Protein AF-A0A962CEF4-F1 (afdb_monomer_lite)

Structure (mmCIF, N/CA/C/O backbone):
data_AF-A0A962CEF4-F1
#
_entry.id   AF-A0A962CEF4-F1
#
loop_
_atom_site.group_PDB
_atom_site.id
_atom_site.type_symbol
_atom_site.label_atom_id
_atom_site.label_alt_id
_atom_site.label_comp_id
_atom_site.label_asym_id
_atom_site.label_entity_id
_atom_site.label_seq_id
_atom_site.pdbx_PDB_ins_code
_atom_site.Cartn_x
_atom_site.Cartn_y
_atom_site.Cartn_z
_atom_site.occupancy
_atom_site.B_iso_or_equiv
_atom_site.auth_seq_id
_atom_site.auth_comp_id
_atom_site.auth_asym_id
_atom_site.auth_atom_id
_atom_site.pdbx_PDB_model_num
ATOM 1 N N . ARG A 1 1 ? 5.583 4.886 -10.669 1.00 64.50 1 ARG A N 1
ATOM 2 C CA . ARG A 1 1 ? 4.126 4.753 -10.956 1.00 64.50 1 ARG A CA 1
ATOM 3 C C . ARG A 1 1 ? 3.766 3.413 -11.608 1.00 64.50 1 ARG A C 1
ATOM 5 O O . ARG A 1 1 ? 2.931 2.737 -11.034 1.00 64.50 1 ARG A O 1
ATOM 12 N N . ARG A 1 2 ? 4.417 2.994 -12.710 1.00 78.69 2 ARG A N 1
ATOM 13 C CA . ARG A 1 2 ? 4.101 1.737 -13.436 1.00 78.69 2 ARG A CA 1
ATOM 14 C C . ARG A 1 2 ? 4.094 0.462 -12.578 1.00 78.69 2 ARG A C 1
ATOM 16 O O . ARG A 1 2 ? 3.252 -0.397 -12.788 1.00 78.69 2 ARG A O 1
ATOM 23 N N . PHE A 1 3 ? 4.994 0.364 -11.599 1.00 81.50 3 PHE A N 1
ATOM 24 C CA . PHE A 1 3 ? 5.060 -0.798 -10.710 1.00 81.50 3 PHE A CA 1
ATOM 25 C C . PHE A 1 3 ? 3.794 -0.959 -9.853 1.00 81.50 3 PHE A C 1
ATOM 27 O O . PHE A 1 3 ? 3.167 -2.008 -9.867 1.00 81.50 3 PHE A O 1
ATOM 34 N N . LEU A 1 4 ? 3.373 0.101 -9.155 1.00 82.75 4 LEU A N 1
ATOM 35 C CA . LEU A 1 4 ? 2.197 0.072 -8.275 1.00 82.75 4 LEU A CA 1
ATOM 36 C C . LEU A 1 4 ? 0.873 -0.109 -9.025 1.00 82.75 4 LEU A C 1
ATOM 38 O O . LEU A 1 4 ? -0.082 -0.608 -8.448 1.00 82.75 4 LEU A O 1
ATOM 42 N N . SER A 1 5 ? 0.807 0.293 -10.295 1.00 83.25 5 SER A N 1
ATOM 43 C CA . SER A 1 5 ? -0.381 0.088 -11.129 1.00 83.25 5 SER A CA 1
ATOM 44 C C . SER A 1 5 ? -0.517 -1.340 -11.663 1.00 83.25 5 SER A C 1
ATOM 46 O O . SER A 1 5 ? -1.558 -1.678 -12.220 1.00 83.25 5 SER A O 1
ATOM 48 N N . ASP A 1 6 ? 0.519 -2.172 -11.535 1.00 85.31 6 ASP A N 1
ATOM 49 C CA . ASP A 1 6 ? 0.477 -3.561 -11.983 1.00 85.31 6 ASP A CA 1
ATOM 50 C C . ASP A 1 6 ? -0.442 -4.395 -11.081 1.00 85.31 6 ASP A C 1
ATOM 52 O O . ASP A 1 6 ? -0.080 -4.752 -9.959 1.00 85.31 6 ASP A O 1
ATOM 56 N N . ARG A 1 7 ? -1.629 -4.731 -11.594 1.00 84.56 7 ARG A N 1
ATOM 57 C CA . ARG A 1 7 ? -2.673 -5.468 -10.866 1.00 84.56 7 ARG A CA 1
ATOM 58 C C . ARG A 1 7 ? -2.343 -6.931 -10.618 1.00 84.56 7 ARG A C 1
ATOM 60 O O . ARG A 1 7 ? -2.902 -7.514 -9.692 1.00 84.56 7 ARG A O 1
ATOM 67 N N . SER A 1 8 ? -1.419 -7.515 -11.380 1.00 81.56 8 SER A N 1
ATOM 68 C CA . SER A 1 8 ? -0.958 -8.878 -11.098 1.00 81.56 8 SER A CA 1
ATOM 69 C C . SER A 1 8 ? -0.223 -8.947 -9.752 1.00 81.56 8 SER A C 1
ATOM 71 O O . SER A 1 8 ? -0.318 -9.945 -9.039 1.00 81.56 8 SER A O 1
ATOM 73 N N . ARG A 1 9 ? 0.423 -7.839 -9.357 1.00 84.75 9 ARG A N 1
ATOM 74 C CA . ARG A 1 9 ? 1.269 -7.732 -8.159 1.00 84.75 9 ARG A CA 1
ATOM 75 C C . ARG A 1 9 ? 0.658 -6.889 -7.040 1.00 84.75 9 ARG A C 1
ATOM 77 O O . ARG A 1 9 ? 0.866 -7.197 -5.874 1.00 84.75 9 ARG A O 1
ATOM 84 N N . ASN A 1 10 ? -0.060 -5.826 -7.395 1.00 89.75 10 ASN A N 1
ATOM 85 C CA . ASN A 1 10 ? -0.567 -4.807 -6.481 1.00 89.75 10 ASN A CA 1
ATOM 86 C C . ASN A 1 10 ? -2.074 -4.616 -6.704 1.00 89.75 10 ASN A C 1
ATOM 88 O O . ASN A 1 10 ? -2.517 -3.899 -7.613 1.00 89.75 10 ASN A O 1
ATOM 92 N N . ARG A 1 11 ? -2.882 -5.294 -5.888 1.00 89.62 11 ARG A N 1
ATOM 93 C CA . ARG A 1 11 ? -4.344 -5.288 -6.020 1.00 89.62 11 ARG A CA 1
ATOM 94 C C . ARG A 1 11 ? -5.043 -5.426 -4.680 1.00 89.62 11 ARG A C 1
ATOM 96 O O . ARG A 1 11 ? -4.550 -6.079 -3.766 1.00 89.62 11 ARG A O 1
ATOM 103 N N . PHE A 1 12 ? -6.235 -4.855 -4.612 1.00 89.69 12 PHE A N 1
ATOM 104 C CA . PHE A 1 12 ? -7.173 -5.146 -3.544 1.00 89.69 12 PHE A CA 1
ATOM 105 C C . PHE A 1 12 ? -7.911 -6.452 -3.853 1.00 89.69 12 PHE A C 1
ATOM 107 O O . PHE A 1 12 ? -8.444 -6.618 -4.948 1.00 89.69 12 PHE A O 1
ATOM 114 N N . ASP A 1 13 ? -7.906 -7.376 -2.901 1.00 88.38 13 ASP A N 1
ATOM 115 C CA . ASP A 1 13 ? -8.677 -8.617 -2.922 1.00 88.38 13 ASP A CA 1
ATOM 116 C C . ASP A 1 13 ? -9.978 -8.354 -2.173 1.00 88.38 13 ASP A C 1
ATOM 118 O O . ASP A 1 13 ? -10.002 -8.266 -0.943 1.00 88.38 13 ASP A O 1
ATOM 122 N N . THR A 1 14 ? -11.038 -8.130 -2.951 1.00 86.31 14 THR A N 1
ATOM 123 C CA . THR A 1 14 ? -12.379 -7.804 -2.458 1.00 86.31 14 THR A CA 1
ATOM 124 C C . THR A 1 14 ? -12.985 -8.942 -1.658 1.00 86.31 14 THR A C 1
ATOM 126 O O . THR A 1 14 ? -13.675 -8.676 -0.679 1.00 86.31 14 THR A O 1
ATOM 129 N N . ASP A 1 15 ? -12.689 -10.183 -2.038 1.00 85.62 15 ASP A N 1
ATOM 130 C CA . ASP A 1 15 ? -13.278 -11.376 -1.432 1.00 85.62 15 ASP A CA 1
ATOM 131 C C . ASP A 1 15 ? -12.740 -11.589 -0.015 1.00 85.62 15 ASP A C 1
ATOM 133 O O . ASP A 1 15 ? -13.460 -12.036 0.875 1.00 85.62 15 ASP A O 1
ATOM 137 N N . ARG A 1 16 ? -11.466 -11.241 0.210 1.00 85.31 16 ARG A N 1
ATOM 138 C CA . ARG A 1 16 ? -10.785 -11.396 1.507 1.00 85.31 16 ARG A CA 1
ATOM 139 C C . ARG A 1 16 ? -10.532 -10.078 2.242 1.00 85.31 16 ARG A C 1
ATOM 141 O O . ARG A 1 16 ? -9.910 -10.099 3.301 1.00 85.31 16 ARG A O 1
ATOM 148 N N . GLY A 1 17 ? -10.961 -8.942 1.688 1.00 88.06 17 GLY A N 1
ATOM 149 C CA . GLY A 1 17 ? -10.841 -7.619 2.312 1.00 88.06 17 GLY A CA 1
ATOM 150 C C . GLY A 1 17 ? -9.402 -7.173 2.595 1.00 88.06 17 GLY A C 1
ATOM 151 O O . GLY A 1 17 ? -9.145 -6.526 3.608 1.00 88.06 17 GLY A O 1
ATOM 152 N N . ARG A 1 18 ? -8.444 -7.537 1.736 1.00 89.62 18 ARG A N 1
ATOM 153 C CA . ARG A 1 18 ? -7.003 -7.343 1.990 1.00 89.62 18 ARG A CA 1
ATOM 154 C C . ARG A 1 18 ? -6.268 -6.773 0.786 1.00 89.62 18 ARG A C 1
ATOM 156 O O . ARG A 1 18 ? -6.648 -7.006 -0.361 1.00 89.62 18 ARG A O 1
ATOM 163 N N . LEU A 1 19 ? -5.178 -6.058 1.039 1.00 91.56 19 LEU A N 1
ATOM 164 C CA . LEU A 1 19 ? -4.329 -5.512 -0.012 1.00 91.56 19 LEU A CA 1
ATOM 165 C C . LEU A 1 19 ? -3.179 -6.478 -0.305 1.00 91.56 19 LEU A C 1
ATOM 167 O O . LEU A 1 19 ? -2.313 -6.679 0.544 1.00 91.56 19 LEU A O 1
ATOM 171 N N . LEU A 1 20 ? -3.159 -7.060 -1.506 1.00 90.00 20 LEU A N 1
ATOM 172 C CA . LEU A 1 20 ? -2.005 -7.810 -1.989 1.00 90.00 20 LEU A CA 1
ATOM 173 C C . LEU A 1 20 ? -1.008 -6.856 -2.621 1.00 90.00 20 LEU A C 1
ATOM 175 O O . LEU A 1 20 ? -1.353 -6.114 -3.543 1.00 90.00 20 LEU A O 1
ATOM 179 N N . ILE A 1 21 ? 0.224 -6.909 -2.133 1.00 88.75 21 ILE A N 1
ATOM 180 C CA . ILE A 1 21 ? 1.332 -6.078 -2.588 1.00 88.75 21 ILE A CA 1
ATOM 181 C C . ILE A 1 21 ? 2.529 -6.969 -2.897 1.00 88.75 21 ILE A C 1
ATOM 183 O O . ILE A 1 21 ? 2.716 -8.023 -2.289 1.00 88.75 21 ILE A O 1
ATOM 187 N N . SER A 1 22 ? 3.353 -6.551 -3.854 1.00 86.56 22 SER A N 1
ATOM 188 C CA . SER A 1 22 ? 4.583 -7.271 -4.175 1.00 86.56 22 SER A CA 1
ATOM 189 C C . SER A 1 22 ? 5.499 -7.415 -2.955 1.00 86.56 22 SER A C 1
ATOM 191 O O . SER A 1 22 ? 5.732 -6.452 -2.223 1.00 86.56 22 SER A O 1
ATOM 193 N N . ARG A 1 23 ? 6.111 -8.596 -2.806 1.00 84.50 23 ARG A N 1
ATOM 194 C CA . ARG A 1 23 ? 7.105 -8.896 -1.765 1.00 84.50 23 ARG A CA 1
ATOM 195 C C . ARG A 1 23 ? 8.356 -8.015 -1.825 1.00 84.50 23 ARG A C 1
ATOM 197 O O . ARG A 1 23 ? 9.122 -7.986 -0.877 1.00 84.50 23 ARG A O 1
ATOM 204 N N . ILE A 1 24 ? 8.555 -7.241 -2.894 1.00 79.81 24 ILE A N 1
ATOM 205 C CA . ILE A 1 24 ? 9.625 -6.235 -2.928 1.00 79.81 24 ILE A CA 1
ATOM 206 C C . ILE A 1 24 ? 9.497 -5.235 -1.767 1.00 79.81 24 ILE A C 1
ATOM 208 O O . ILE A 1 24 ? 10.498 -4.779 -1.234 1.00 79.81 24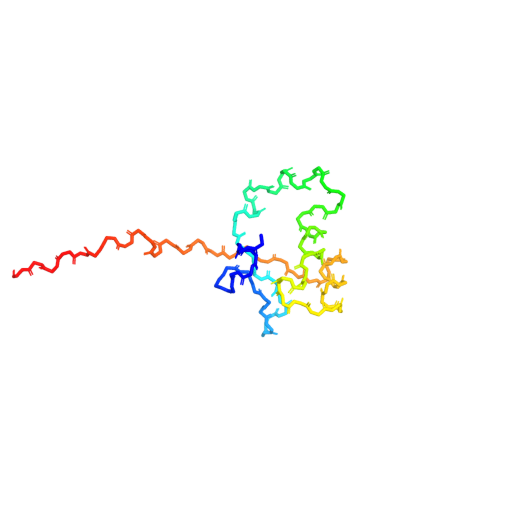 ILE A O 1
ATOM 212 N N . PHE A 1 25 ? 8.269 -4.928 -1.342 1.00 80.25 25 PHE A N 1
ATOM 213 C CA . PHE A 1 25 ? 8.024 -4.024 -0.221 1.00 80.25 25 PHE A CA 1
ATOM 214 C C . PHE A 1 25 ? 8.366 -4.644 1.138 1.00 80.25 25 PHE A C 1
ATOM 216 O O . PHE A 1 25 ? 8.600 -3.898 2.078 1.00 80.25 25 PHE A O 1
ATOM 223 N N . ASP A 1 26 ? 8.420 -5.974 1.228 1.00 75.44 26 ASP A N 1
ATOM 224 C CA . ASP A 1 26 ? 8.904 -6.695 2.409 1.00 75.44 26 ASP A CA 1
ATOM 225 C C . ASP A 1 26 ? 10.434 -6.580 2.505 1.00 75.44 26 ASP A C 1
ATOM 227 O O . ASP A 1 26 ? 10.980 -6.227 3.544 1.00 75.44 26 ASP A O 1
ATOM 231 N N . TRP A 1 27 ? 11.133 -6.743 1.376 1.00 73.38 27 TRP A N 1
ATOM 232 C CA . TRP A 1 27 ? 12.594 -6.608 1.307 1.00 73.38 27 TRP A CA 1
ATOM 233 C C . TRP A 1 27 ? 13.100 -5.192 1.577 1.00 73.38 27 TRP A C 1
ATOM 235 O O . TRP A 1 27 ? 14.172 -5.031 2.150 1.00 73.38 27 TRP A O 1
ATOM 245 N N . TYR A 1 28 ? 12.328 -4.177 1.188 1.00 73.31 28 TYR A N 1
ATOM 246 C CA . TYR A 1 28 ? 12.666 -2.774 1.431 1.00 73.31 28 TYR A CA 1
ATOM 247 C C . TYR A 1 28 ? 11.931 -2.178 2.632 1.00 73.31 28 TYR A C 1
ATOM 249 O O . TYR A 1 28 ? 11.961 -0.964 2.797 1.00 73.31 28 TYR A O 1
ATOM 257 N N . ALA A 1 29 ? 11.272 -2.983 3.474 1.00 71.31 29 ALA A N 1
ATOM 258 C CA . ALA A 1 29 ? 10.484 -2.469 4.596 1.00 71.31 29 ALA A CA 1
ATOM 259 C C . ALA A 1 29 ? 11.297 -1.515 5.495 1.00 71.31 29 ALA A C 1
ATOM 261 O O . ALA A 1 29 ? 10.796 -0.446 5.835 1.00 71.31 29 ALA A O 1
ATOM 262 N N . GLN A 1 30 ? 12.571 -1.837 5.756 1.00 69.44 30 GLN A N 1
ATOM 263 C CA . GLN A 1 30 ? 13.504 -0.981 6.504 1.00 69.44 30 GLN A CA 1
ATOM 264 C C . GLN A 1 30 ? 13.759 0.386 5.851 1.00 69.44 30 GLN A C 1
ATOM 266 O O . GLN A 1 30 ? 13.887 1.382 6.557 1.00 69.44 30 GLN A O 1
ATOM 271 N N . ASP A 1 31 ? 13.780 0.477 4.519 1.00 72.06 31 ASP A N 1
ATOM 272 C CA . ASP A 1 31 ? 13.945 1.764 3.827 1.00 72.06 31 ASP A CA 1
ATOM 273 C C . ASP A 1 31 ? 12.698 2.649 3.979 1.00 72.06 31 ASP A C 1
ATOM 275 O O . ASP A 1 31 ? 12.775 3.877 3.904 1.00 72.06 31 ASP A O 1
ATOM 279 N N . PHE A 1 32 ? 11.536 2.036 4.225 1.00 70.25 32 PHE A N 1
ATOM 280 C CA . PHE A 1 32 ? 10.302 2.759 4.514 1.00 70.25 32 PHE A CA 1
ATOM 281 C C . PHE A 1 32 ? 10.177 3.171 5.982 1.00 70.25 32 PHE A C 1
ATOM 283 O O . PHE A 1 32 ? 9.356 4.043 6.256 1.00 70.25 32 PHE A O 1
ATOM 290 N N . ASP A 1 33 ? 10.983 2.644 6.909 1.00 66.31 33 ASP A N 1
ATOM 291 C CA . ASP A 1 33 ? 10.967 3.085 8.314 1.00 66.31 33 ASP A CA 1
ATOM 292 C C . ASP A 1 33 ? 11.402 4.556 8.462 1.00 66.31 33 ASP A C 1
ATOM 294 O O . ASP A 1 33 ? 10.984 5.244 9.393 1.00 66.31 33 ASP A O 1
ATOM 298 N N . ALA A 1 34 ? 12.160 5.086 7.493 1.00 65.12 34 ALA A N 1
ATOM 299 C CA . ALA A 1 34 ? 12.486 6.511 7.397 1.00 65.12 34 ALA A CA 1
ATOM 300 C C . ALA A 1 34 ? 11.285 7.395 6.986 1.00 65.12 34 ALA A C 1
ATOM 302 O O . ALA A 1 34 ? 11.345 8.623 7.097 1.00 65.12 34 ALA A O 1
ATOM 303 N N . HIS A 1 35 ? 10.182 6.802 6.517 1.00 63.78 35 HIS A N 1
ATOM 304 C CA . HIS A 1 35 ? 8.926 7.500 6.265 1.00 63.78 35 HIS A CA 1
ATOM 305 C C . HIS A 1 35 ? 7.998 7.393 7.478 1.00 63.78 35 HIS A C 1
ATOM 307 O O . HIS A 1 35 ? 7.681 6.302 7.943 1.00 63.78 35 HIS A O 1
ATOM 313 N N . ALA A 1 36 ? 7.481 8.533 7.950 1.00 68.62 36 ALA A N 1
ATOM 314 C CA . ALA A 1 36 ? 6.479 8.568 9.011 1.00 68.62 36 ALA A CA 1
ATOM 315 C C . ALA A 1 36 ? 5.246 7.724 8.618 1.00 68.62 36 ALA A C 1
ATOM 317 O O . ALA A 1 36 ? 4.467 8.107 7.744 1.00 68.62 36 ALA A O 1
ATOM 318 N N . GLY A 1 37 ? 5.093 6.556 9.251 1.00 71.81 37 GLY A N 1
ATOM 319 C CA . GLY A 1 37 ? 4.021 5.592 8.972 1.00 71.81 37 GLY A CA 1
ATOM 320 C C . GLY A 1 37 ? 4.371 4.459 7.989 1.00 71.81 37 GLY A C 1
ATOM 321 O O . GLY A 1 37 ? 3.474 3.702 7.601 1.00 71.81 37 GLY A O 1
ATOM 322 N N . GLY A 1 38 ? 5.642 4.311 7.603 1.00 84.50 38 GLY A N 1
ATOM 323 C CA . GLY A 1 38 ? 6.173 3.124 6.928 1.00 84.50 38 GLY A CA 1
ATOM 324 C C . GLY A 1 38 ? 5.584 2.834 5.543 1.00 84.50 38 GLY A C 1
ATOM 325 O O . GLY A 1 38 ? 4.986 3.688 4.877 1.00 84.50 38 GLY A O 1
ATOM 326 N N . VAL A 1 39 ? 5.697 1.568 5.123 1.00 84.62 39 VAL A N 1
ATOM 327 C CA . VAL A 1 39 ? 5.114 1.045 3.869 1.00 84.62 39 VAL A CA 1
ATOM 328 C C . VAL A 1 39 ? 3.617 1.358 3.781 1.00 84.62 39 VAL A C 1
ATOM 330 O O . VAL A 1 39 ? 3.098 1.705 2.721 1.00 84.62 39 VAL A O 1
ATOM 333 N N . ARG A 1 40 ? 2.908 1.279 4.909 1.00 88.75 40 ARG A N 1
ATOM 334 C CA . ARG A 1 40 ? 1.462 1.498 4.988 1.00 88.75 40 ARG A CA 1
ATOM 335 C C . ARG A 1 40 ? 1.071 2.924 4.599 1.00 88.75 40 ARG A C 1
ATOM 337 O O . ARG A 1 40 ? 0.204 3.097 3.742 1.00 88.75 40 ARG A O 1
ATOM 344 N N . ALA A 1 41 ? 1.723 3.934 5.176 1.00 87.50 41 ALA A N 1
ATOM 345 C CA . ALA A 1 41 ? 1.471 5.331 4.825 1.00 87.50 41 ALA A CA 1
ATOM 346 C C . ALA A 1 41 ? 1.825 5.612 3.360 1.00 87.50 41 ALA A C 1
ATOM 348 O O . ALA A 1 41 ? 1.031 6.225 2.643 1.00 87.50 41 ALA A O 1
ATOM 349 N N . PHE A 1 42 ? 2.954 5.073 2.887 1.00 88.50 42 PHE A N 1
ATOM 350 C CA . PHE A 1 42 ? 3.366 5.196 1.492 1.00 88.50 42 PHE A CA 1
ATOM 351 C C . PHE A 1 42 ? 2.313 4.645 0.517 1.00 88.50 42 PHE A C 1
ATOM 353 O O . PHE A 1 42 ? 2.006 5.295 -0.490 1.00 88.50 42 PHE A O 1
ATOM 360 N N . LEU A 1 43 ? 1.760 3.461 0.800 1.00 89.75 43 LEU A N 1
ATOM 361 C CA . LEU A 1 43 ? 0.727 2.837 -0.028 1.00 89.75 43 LEU A CA 1
ATOM 362 C C . LEU A 1 43 ? -0.596 3.611 0.043 1.00 89.75 43 LEU A C 1
ATOM 364 O O . LEU A 1 43 ? -1.230 3.793 -0.995 1.00 89.75 43 LEU A O 1
ATOM 368 N N . ALA A 1 44 ? -0.980 4.123 1.216 1.00 91.00 44 ALA A N 1
ATOM 369 C CA . ALA A 1 44 ? -2.181 4.946 1.380 1.00 91.00 44 ALA A CA 1
ATOM 370 C C . ALA A 1 44 ? -2.113 6.248 0.564 1.00 91.00 44 ALA A C 1
ATOM 372 O O . ALA A 1 44 ? -3.069 6.584 -0.132 1.00 91.00 44 ALA A O 1
ATOM 373 N N . ASP A 1 45 ? -0.961 6.923 0.529 1.00 90.44 45 ASP A N 1
ATOM 374 C CA . ASP A 1 45 ? -0.749 8.100 -0.335 1.00 90.44 45 ASP A CA 1
ATOM 375 C C . ASP A 1 45 ? -0.857 7.775 -1.830 1.00 90.44 45 ASP A C 1
ATOM 377 O O . ASP A 1 45 ? -1.097 8.644 -2.670 1.00 90.44 45 ASP A O 1
ATOM 381 N N . ARG A 1 46 ? -0.660 6.503 -2.186 1.00 89.94 46 ARG A N 1
ATOM 382 C CA . ARG A 1 46 ? -0.690 5.995 -3.562 1.00 89.94 46 ARG A CA 1
ATOM 383 C C . ARG A 1 46 ? -1.939 5.150 -3.827 1.00 89.94 46 ARG A C 1
ATOM 385 O O . ARG A 1 46 ? -2.003 4.472 -4.854 1.00 89.94 46 ARG A O 1
ATOM 392 N N . ALA A 1 47 ? -2.948 5.255 -2.959 1.00 90.12 47 ALA A N 1
ATOM 393 C CA . ALA A 1 47 ? -4.211 4.525 -3.016 1.00 90.12 47 ALA A CA 1
ATOM 394 C C . ALA A 1 47 ? -4.893 4.615 -4.388 1.00 90.12 47 ALA A C 1
ATOM 396 O O . ALA A 1 47 ? -5.294 3.595 -4.940 1.00 90.12 47 ALA A O 1
ATOM 397 N N . ALA A 1 48 ? -4.917 5.800 -5.004 1.00 88.06 48 ALA A N 1
ATOM 398 C CA . ALA A 1 48 ? -5.503 5.984 -6.332 1.00 88.06 48 ALA A CA 1
ATOM 399 C C . ALA A 1 48 ? -4.806 5.131 -7.411 1.00 88.06 48 ALA A C 1
ATOM 401 O O . ALA A 1 48 ? -5.459 4.520 -8.254 1.00 88.06 48 ALA A O 1
ATOM 402 N N . VAL A 1 49 ? -3.473 5.021 -7.361 1.00 88.00 49 VAL A N 1
ATOM 403 C CA . VAL A 1 49 ? -2.710 4.157 -8.282 1.00 88.00 49 VAL A CA 1
ATOM 404 C C . VAL A 1 49 ? -2.989 2.683 -7.983 1.00 88.00 49 VAL A C 1
ATOM 406 O O . VAL A 1 49 ? -3.092 1.876 -8.904 1.00 88.00 49 VAL A O 1
ATOM 409 N N . LEU A 1 50 ? -3.197 2.351 -6.708 1.00 87.31 50 LEU A N 1
ATOM 410 C CA . LEU A 1 50 ? -3.639 1.038 -6.241 1.00 87.31 50 LEU A CA 1
ATOM 411 C C . LEU A 1 50 ? -5.136 0.781 -6.470 1.00 87.31 50 LEU A C 1
ATOM 413 O O . LEU A 1 50 ? -5.596 -0.319 -6.177 1.00 87.31 50 LEU A O 1
ATOM 417 N N . GLY A 1 51 ? -5.877 1.701 -7.096 1.00 87.31 51 GLY A N 1
ATOM 418 C CA . GLY A 1 51 ? -7.301 1.509 -7.396 1.00 87.31 51 GLY A CA 1
ATOM 419 C C . GLY A 1 51 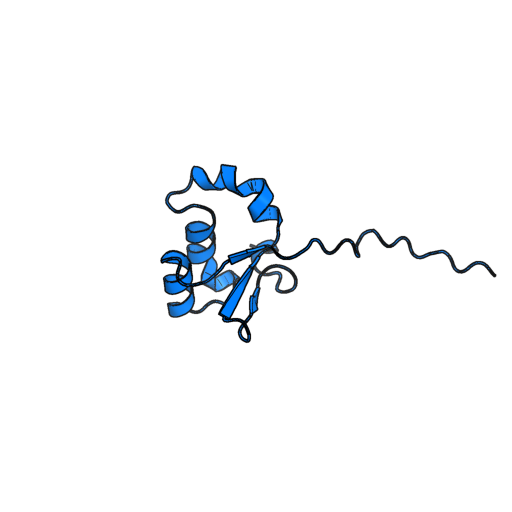? -8.172 1.419 -6.144 1.00 87.31 51 GLY A C 1
ATOM 420 O O . GLY A 1 51 ? -9.255 0.846 -6.192 1.00 87.31 51 GLY A O 1
ATOM 421 N N . LEU A 1 52 ? -7.677 1.945 -5.025 1.00 89.81 52 LEU A N 1
ATOM 422 C CA . LEU A 1 52 ? -8.418 2.078 -3.783 1.00 89.81 52 LEU A CA 1
ATOM 423 C C . LEU A 1 52 ? -9.183 3.402 -3.804 1.00 89.81 52 LEU A C 1
ATOM 425 O O . LEU A 1 52 ? -8.641 4.437 -4.202 1.00 89.81 52 LEU A O 1
ATOM 429 N N . ASP A 1 53 ? -10.431 3.363 -3.352 1.00 91.56 53 ASP A N 1
ATOM 430 C CA . ASP A 1 53 ? -11.198 4.566 -3.044 1.00 91.56 53 ASP A CA 1
ATOM 431 C C . ASP A 1 53 ? -10.685 5.248 -1.760 1.00 91.56 53 ASP A C 1
ATOM 433 O O . ASP A 1 53 ? -9.822 4.731 -1.041 1.00 91.56 53 ASP A O 1
ATOM 437 N N . ALA A 1 54 ? -11.220 6.436 -1.472 1.00 90.44 54 ALA A N 1
ATOM 438 C CA . ALA A 1 54 ? -10.817 7.226 -0.314 1.00 90.44 54 ALA A CA 1
ATOM 439 C C . ALA A 1 54 ? -11.079 6.507 1.024 1.00 90.44 54 ALA A C 1
ATOM 441 O O . ALA A 1 54 ? -10.267 6.623 1.939 1.00 90.44 54 ALA A O 1
ATOM 442 N N . GLY A 1 55 ? -12.164 5.731 1.135 1.00 92.56 55 GLY A N 1
ATOM 443 C CA . GLY A 1 55 ? -12.482 4.983 2.354 1.00 92.56 55 GLY A CA 1
ATOM 444 C C . GLY A 1 55 ? -11.457 3.883 2.619 1.00 92.56 55 GLY A C 1
ATOM 445 O O . GLY A 1 55 ? -10.896 3.788 3.710 1.00 92.56 55 GLY A O 1
ATOM 446 N N . ARG A 1 56 ? -11.116 3.115 1.583 1.00 92.12 56 ARG A N 1
ATOM 447 C CA . ARG A 1 56 ? -10.072 2.083 1.636 1.00 92.12 56 ARG A CA 1
ATOM 448 C C . ARG A 1 56 ? -8.684 2.660 1.901 1.00 92.12 56 ARG A C 1
ATOM 450 O O . ARG A 1 56 ? -7.885 2.024 2.585 1.00 92.12 56 ARG A O 1
ATOM 457 N N . ALA A 1 57 ? -8.389 3.858 1.398 1.00 91.88 57 ALA A N 1
ATOM 458 C CA . ALA A 1 57 ? -7.139 4.555 1.700 1.00 91.88 57 ALA A CA 1
ATOM 459 C C . ALA A 1 57 ? -7.015 4.889 3.197 1.00 91.88 57 ALA A C 1
ATOM 461 O O . ALA A 1 57 ? -5.943 4.713 3.779 1.00 91.88 57 ALA A O 1
ATOM 462 N N . VAL A 1 58 ? -8.114 5.320 3.829 1.00 92.38 58 VAL A N 1
ATOM 463 C CA . VAL A 1 58 ? -8.172 5.584 5.276 1.00 92.38 58 VAL A CA 1
ATOM 464 C C . VAL A 1 58 ? -8.014 4.289 6.072 1.00 92.38 58 VAL A C 1
ATOM 466 O O . VAL A 1 58 ? -7.147 4.225 6.939 1.00 92.38 58 VAL A O 1
ATOM 469 N N . GLN A 1 59 ? -8.750 3.231 5.719 1.00 92.19 59 GLN A N 1
ATOM 470 C CA . GLN A 1 59 ? -8.613 1.912 6.356 1.00 92.19 59 GLN A CA 1
ATOM 471 C C . GLN A 1 59 ? -7.176 1.384 6.271 1.00 92.19 59 GLN A C 1
ATOM 473 O O . GLN A 1 59 ? -6.621 0.863 7.241 1.00 92.19 59 GLN A O 1
ATOM 478 N N . LEU A 1 60 ? -6.542 1.544 5.105 1.00 91.75 60 LEU A N 1
ATOM 479 C CA . LEU A 1 60 ? -5.149 1.171 4.912 1.00 91.75 60 LEU A CA 1
ATOM 480 C C . LEU A 1 60 ? -4.236 1.969 5.836 1.00 91.75 60 LEU A C 1
ATOM 482 O O . LEU A 1 60 ? -3.419 1.351 6.513 1.00 91.75 60 LEU A O 1
ATOM 486 N N . ARG A 1 61 ? -4.391 3.295 5.904 1.00 90.44 61 ARG A N 1
ATOM 487 C CA . ARG A 1 61 ? -3.589 4.178 6.765 1.00 90.44 61 ARG A CA 1
ATOM 488 C C . ARG A 1 61 ? -3.758 3.863 8.255 1.00 90.44 61 ARG A C 1
ATOM 490 O O . ARG A 1 61 ? -2.757 3.840 8.963 1.00 90.44 61 ARG A O 1
ATOM 497 N N . ASN A 1 62 ? -4.974 3.549 8.698 1.00 90.88 62 ASN A N 1
ATOM 498 C CA . ASN A 1 62 ? -5.297 3.258 10.099 1.00 90.88 62 ASN A CA 1
ATOM 499 C C . ASN A 1 62 ? -4.871 1.858 10.568 1.00 90.88 62 ASN A C 1
ATOM 501 O O . ASN A 1 62 ? -4.947 1.563 11.756 1.00 90.88 62 ASN A O 1
ATOM 505 N N . GLY A 1 63 ? -4.440 0.977 9.661 1.00 88.81 63 GLY A N 1
ATOM 506 C CA . GLY A 1 63 ? -4.100 -0.402 10.026 1.00 88.81 63 GLY A CA 1
ATOM 507 C C . GLY A 1 63 ? -5.264 -1.390 9.951 1.00 88.81 63 GLY A C 1
ATOM 508 O O . GLY A 1 63 ? -5.057 -2.575 10.187 1.00 88.81 63 GLY A O 1
ATOM 509 N N . GLU A 1 64 ? -6.454 -0.932 9.570 1.00 91.12 64 GLU A N 1
ATOM 510 C CA . GLU A 1 64 ? -7.690 -1.724 9.511 1.00 91.12 64 GLU A CA 1
ATOM 511 C C . GLU A 1 64 ? -7.732 -2.660 8.294 1.00 91.12 64 GLU A C 1
ATOM 513 O O . GLU A 1 64 ? -8.424 -3.674 8.304 1.00 91.12 64 GLU A O 1
ATOM 518 N N . MET A 1 65 ? -6.967 -2.341 7.245 1.00 91.75 65 MET A N 1
ATOM 519 C CA . MET A 1 65 ? -6.787 -3.210 6.083 1.00 91.75 65 MET A CA 1
ATOM 520 C C . MET A 1 65 ? -5.490 -4.027 6.211 1.00 91.75 65 MET A C 1
ATOM 522 O O . MET A 1 65 ? -4.397 -3.438 6.270 1.00 91.75 65 MET A O 1
ATOM 526 N N . PRO A 1 66 ? -5.563 -5.371 6.193 1.00 89.19 66 PRO A N 1
ATOM 527 C CA . PRO A 1 66 ? -4.381 -6.220 6.158 1.00 89.19 66 PRO A CA 1
ATOM 528 C C . PRO A 1 66 ? -3.595 -6.023 4.859 1.00 89.19 66 PRO A C 1
ATOM 530 O O . PRO A 1 66 ? -4.171 -6.010 3.767 1.00 89.19 66 PRO A O 1
ATOM 533 N N . ILE A 1 67 ? -2.270 -5.914 4.978 1.00 88.62 67 ILE A N 1
ATOM 534 C CA . ILE A 1 67 ? -1.348 -5.970 3.840 1.00 88.62 67 ILE A CA 1
ATOM 535 C C . ILE A 1 67 ? -0.798 -7.389 3.790 1.00 88.62 67 ILE A C 1
ATOM 537 O O . ILE A 1 67 ? -0.242 -7.876 4.772 1.00 88.62 67 ILE A O 1
ATOM 541 N N . VAL A 1 68 ? -0.967 -8.050 2.651 1.00 87.12 68 VAL A N 1
ATOM 542 C CA . VAL A 1 68 ? -0.402 -9.372 2.393 1.00 87.12 68 VAL A CA 1
ATOM 543 C C . VAL A 1 68 ? 0.633 -9.236 1.295 1.00 87.12 68 VAL A C 1
ATOM 545 O O . VAL A 1 68 ? 0.323 -8.813 0.180 1.00 87.12 68 VAL A O 1
ATOM 548 N N . PHE A 1 69 ? 1.867 -9.618 1.601 1.00 84.00 69 PHE A N 1
ATOM 549 C CA . PHE A 1 69 ? 2.899 -9.722 0.586 1.00 84.00 69 PHE A CA 1
ATOM 550 C C . PHE A 1 69 ? 2.650 -10.988 -0.234 1.00 84.00 69 PHE A C 1
ATOM 552 O O . PHE A 1 69 ? 2.637 -12.095 0.301 1.00 84.00 69 PHE A O 1
ATOM 559 N N . GLY A 1 70 ? 2.360 -10.813 -1.523 1.00 73.69 70 GLY A N 1
ATOM 560 C CA . GLY A 1 70 ? 2.108 -11.928 -2.432 1.00 73.69 70 GLY A CA 1
ATOM 561 C C . GLY A 1 70 ? 3.355 -12.788 -2.633 1.00 73.69 70 GLY A C 1
ATOM 562 O O . GLY A 1 70 ? 4.484 -12.312 -2.491 1.00 73.69 70 GLY A O 1
ATOM 563 N N . GLU A 1 71 ? 3.154 -14.056 -2.991 1.00 64.12 71 GLU A N 1
ATOM 564 C CA . GLU A 1 71 ? 4.269 -14.940 -3.313 1.00 64.12 71 GLU A CA 1
ATOM 565 C C . GLU A 1 71 ? 4.944 -14.546 -4.627 1.00 64.12 71 GLU A C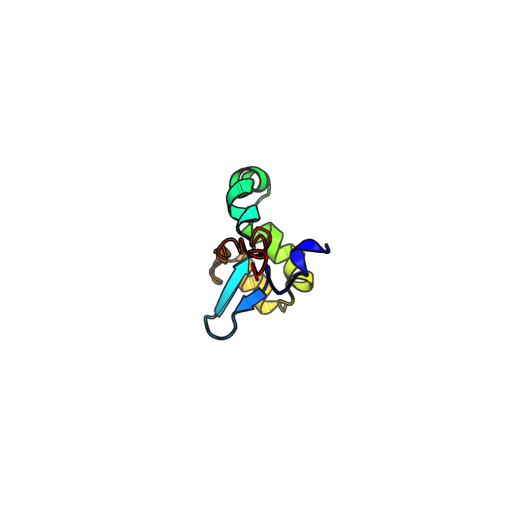 1
ATOM 567 O O . GLU A 1 71 ? 4.344 -13.966 -5.534 1.00 64.12 71 GLU A O 1
ATOM 572 N N . TYR A 1 72 ? 6.237 -14.836 -4.695 1.00 55.62 72 TYR A N 1
ATOM 573 C CA . TYR A 1 72 ? 7.059 -14.574 -5.861 1.00 55.62 72 TYR A CA 1
ATOM 574 C C . TYR A 1 72 ? 6.572 -15.450 -7.026 1.00 55.62 72 TYR A C 1
ATOM 576 O O . TYR A 1 72 ? 6.653 -16.672 -6.949 1.00 55.62 72 TYR A O 1
ATOM 584 N N . ASP A 1 73 ? 6.097 -14.848 -8.119 1.00 54.41 73 ASP A N 1
ATOM 585 C CA . ASP A 1 73 ? 5.837 -15.595 -9.351 1.00 54.41 73 ASP A CA 1
ATOM 586 C C . ASP A 1 73 ? 7.166 -15.831 -10.090 1.00 54.41 73 ASP A C 1
ATOM 588 O O . ASP A 1 73 ? 7.643 -14.987 -10.851 1.00 54.41 73 ASP A O 1
ATOM 592 N N . TRP A 1 74 ? 7.805 -16.977 -9.830 1.00 53.44 74 TRP A N 1
ATOM 593 C CA . TRP A 1 74 ? 9.006 -17.432 -10.545 1.00 53.44 74 TRP A CA 1
ATOM 594 C C . TRP A 1 74 ? 8.718 -17.881 -11.989 1.00 53.44 74 TRP A C 1
ATOM 596 O O . TRP A 1 74 ? 9.613 -18.430 -12.633 1.00 53.44 74 TRP A O 1
ATOM 606 N N . SER A 1 75 ? 7.513 -17.668 -12.539 1.00 53.59 75 SER A N 1
ATOM 607 C CA . SER A 1 75 ? 7.184 -18.068 -13.917 1.00 53.59 75 SER A CA 1
ATOM 608 C C . SER A 1 75 ? 8.111 -17.466 -14.980 1.00 53.59 75 SER A C 1
ATOM 610 O O . SER A 1 75 ? 8.255 -18.060 -16.046 1.00 53.59 75 SER A O 1
ATOM 612 N N . LEU A 1 76 ? 8.817 -16.374 -14.666 1.00 49.47 76 LEU A N 1
ATOM 613 C CA . LEU A 1 76 ? 9.868 -15.780 -15.503 1.00 49.47 76 LEU A CA 1
ATOM 614 C C . LEU A 1 76 ? 11.107 -16.675 -15.713 1.00 49.47 76 LEU A C 1
ATOM 616 O O . LEU A 1 76 ? 11.849 -16.436 -16.657 1.00 49.47 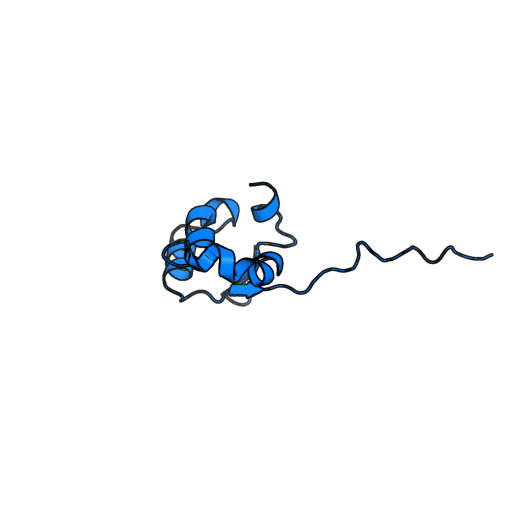76 LEU A O 1
ATOM 620 N N . ASN A 1 77 ? 11.314 -17.707 -14.886 1.00 45.75 77 ASN A N 1
ATOM 621 C CA . ASN A 1 77 ? 12.436 -18.651 -14.995 1.00 45.75 77 ASN A CA 1
ATOM 622 C C . ASN A 1 77 ? 12.028 -20.051 -15.469 1.00 45.75 77 ASN A C 1
ATOM 624 O O . ASN A 1 77 ? 12.851 -20.968 -15.428 1.00 45.75 77 ASN A O 1
ATOM 628 N N . ARG A 1 78 ? 10.792 -20.259 -15.946 1.00 52.31 78 ARG A N 1
ATOM 629 C CA . ARG A 1 78 ? 10.501 -21.485 -16.698 1.00 52.31 78 ARG A CA 1
ATOM 630 C C 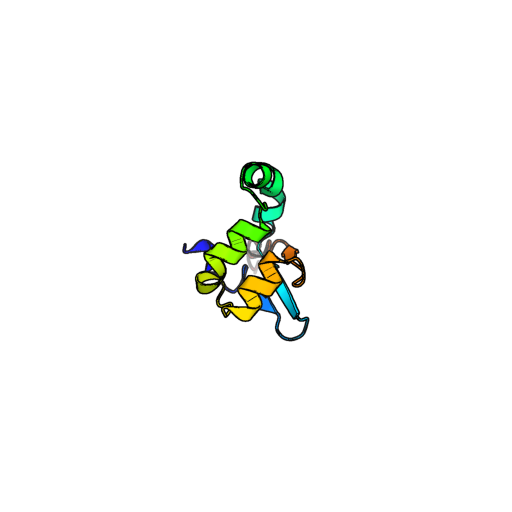. ARG A 1 78 ? 11.215 -21.395 -18.044 1.00 52.31 78 ARG A C 1
ATOM 632 O O . ARG A 1 78 ? 10.635 -20.961 -19.034 1.00 52.31 78 ARG A O 1
ATOM 639 N N . ALA A 1 79 ? 12.479 -21.819 -18.063 1.00 50.09 79 ALA A N 1
ATOM 640 C CA . ALA A 1 79 ? 13.085 -22.350 -19.266 1.00 50.09 79 ALA A CA 1
ATOM 641 C C . ALA A 1 79 ? 12.081 -23.362 -19.821 1.00 50.09 79 ALA A C 1
ATOM 643 O O . ALA A 1 79 ? 11.723 -24.327 -19.141 1.00 50.09 79 ALA A O 1
ATOM 644 N N . VAL A 1 80 ? 11.540 -23.067 -20.999 1.00 56.22 80 VAL A N 1
ATOM 645 C CA . VAL A 1 80 ? 10.760 -24.029 -21.768 1.00 56.22 80 VAL A CA 1
ATOM 646 C C . VAL A 1 80 ? 11.640 -25.278 -21.850 1.00 56.22 80 VAL A C 1
ATOM 648 O O . VAL A 1 80 ? 12.759 -25.155 -22.353 1.00 56.22 80 VAL A O 1
ATOM 651 N N . PRO A 1 81 ? 11.232 -26.449 -21.325 1.00 49.53 81 PRO A N 1
ATOM 652 C CA . PRO A 1 81 ? 11.932 -27.663 -21.681 1.00 49.53 81 PRO A CA 1
ATOM 653 C C . PRO A 1 81 ? 11.736 -27.799 -23.184 1.00 49.53 81 PRO A C 1
ATOM 655 O O . PRO A 1 81 ? 10.612 -27.936 -23.664 1.00 49.53 81 PRO A O 1
ATOM 658 N N . GLU A 1 82 ? 12.837 -27.641 -23.908 1.00 53.38 82 GLU A N 1
ATOM 659 C CA . GLU A 1 82 ? 12.947 -27.921 -25.325 1.00 53.38 82 GLU A CA 1
ATOM 660 C C . GLU A 1 82 ? 12.310 -29.292 -25.569 1.00 53.38 82 GLU A C 1
ATOM 662 O O . GLU A 1 82 ? 12.741 -30.302 -25.005 1.00 53.38 82 GLU A O 1
ATOM 667 N N . SER A 1 83 ? 11.216 -29.309 -26.329 1.00 52.50 83 SER A N 1
ATOM 668 C CA . SER A 1 83 ? 10.576 -30.535 -26.782 1.00 52.50 83 SER A CA 1
ATOM 669 C C . SER A 1 83 ? 11.622 -31.324 -27.563 1.00 52.50 83 SER A C 1
ATOM 671 O O . SER A 1 83 ? 11.936 -30.973 -28.700 1.00 52.50 83 SER A O 1
ATOM 673 N N . ARG A 1 84 ? 12.215 -32.351 -26.951 1.00 46.62 84 ARG A N 1
ATOM 674 C CA . ARG A 1 84 ? 13.068 -33.277 -27.696 1.00 46.62 84 ARG A CA 1
ATOM 675 C C . ARG A 1 84 ? 12.188 -34.177 -28.573 1.00 46.62 84 ARG A C 1
ATOM 677 O O . ARG A 1 84 ? 11.135 -34.596 -28.089 1.00 46.62 84 ARG A O 1
ATOM 684 N N . PRO A 1 85 ? 12.602 -34.426 -29.829 1.00 58.03 85 PRO A N 1
ATOM 685 C CA . PRO A 1 85 ? 11.896 -35.306 -30.756 1.00 58.03 85 PRO A CA 1
ATOM 686 C C . PRO A 1 85 ? 11.899 -36.766 -30.292 1.00 58.03 85 PRO A C 1
ATOM 688 O O . PRO A 1 85 ? 12.842 -37.159 -29.564 1.00 58.03 85 PRO A O 1
#

Sequence (85 aa):
RRFLSDRSRNRFDTDRGRLLISRIFDWYAQDFDAHAGGVRAFLADRAAVLGLDAGRAVQLRNGEMPIVFGEYDWSLNRAVPESRP

pLDDT: mean 78.74, std 14.06, range [45.75, 92.56]

Radius of gyration: 15.73 Å; chains: 1; bounding box: 27×44×41 Å

Foldseek 3Di:
DVQCLPCVQWEQDPVVQATGHACVQVVCQVVQVVPDQTPQLVVLVVCVSSVHDPVSSVCSSVVVHHY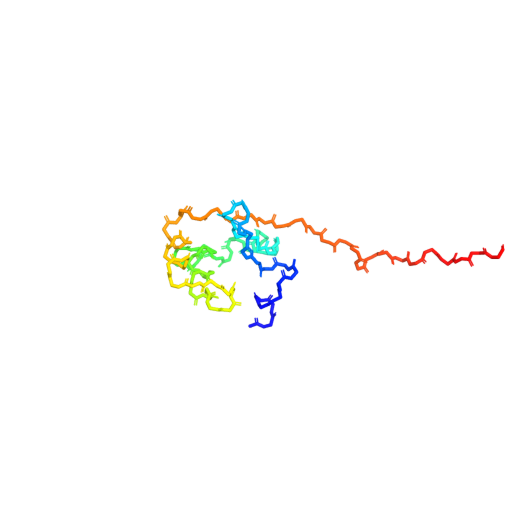DHDDDPPVVPPPPPPPDD

Secondary structure (DSSP, 8-state):
-TTTT-TTTSEEETTTTEEEE-THHHHTHHHHTTSTTHHHHHHHHTTTTTT--HHHHHHHHHT-SPEEEPPP-GGGG--------